Protein AF-A0A1V4XXC4-F1 (afdb_monomer)

Mean predicted aligned error: 13.94 Å

Secondary structure (DSSP, 8-state):
--SSHHHHHHHHHHHHHS---HHHHHHHHHHHHHHHHHHHHHHHHHHHHHHHHHHHHHHHHHHHHHHS-EEEEEEEEE-TTS-EEEEEEEE---

Sequence (94 aa):
MQGETNRLDRMLEFLIAHPVQREIQAYRRVSLEKIVQKHWAKEELANEKKRLAMALSQKIIDFENKTGLKVTGMKIRHDKQGFETVAVKAEMPE

Solvent-accessible surface area (backbone atoms only — not comparable to full-atom values): 5553 Å² total; per-residue (Å²): 144,86,67,70,68,61,55,56,52,52,51,49,51,50,45,66,77,50,64,69,55,69,67,59,53,52,51,52,50,56,52,49,52,54,51,52,52,54,49,50,54,50,50,54,51,51,51,50,52,50,53,50,50,54,54,48,52,51,52,49,54,54,48,26,74,74,68,62,32,43,75,79,44,76,46,80,42,76,50,100,85,73,50,78,47,77,48,75,43,67,44,75,70,130

Radius of gyration: 27.05 Å; Cα contacts (8 Å, |Δi|>4): 49; chains: 1; bounding box: 48×56×66 Å

Structure (mmCIF, N/CA/C/O backbone):
data_AF-A0A1V4XXC4-F1
#
_entry.id   AF-A0A1V4XXC4-F1
#
loop_
_atom_site.group_PDB
_atom_site.id
_atom_site.type_symbol
_atom_site.label_atom_id
_atom_site.label_alt_id
_atom_site.label_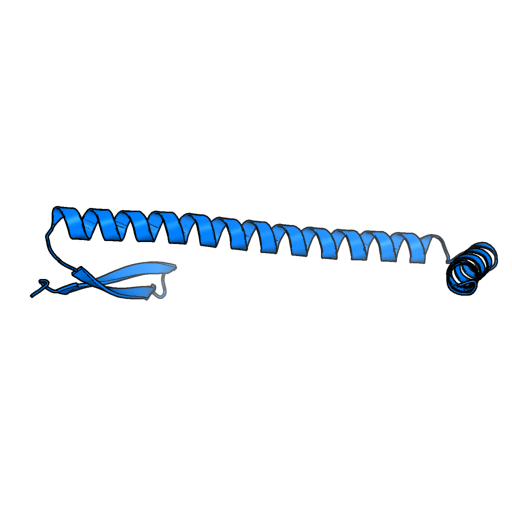comp_id
_atom_site.label_asym_id
_atom_site.label_entity_id
_atom_site.label_seq_id
_atom_site.pdbx_PDB_ins_code
_atom_site.Cartn_x
_atom_site.Cartn_y
_atom_site.Cartn_z
_atom_site.occupancy
_atom_site.B_iso_or_equiv
_atom_site.auth_seq_id
_atom_site.auth_comp_id
_atom_site.auth_asym_id
_atom_site.auth_atom_id
_atom_site.pdbx_PDB_model_num
ATOM 1 N N . MET A 1 1 ? 16.850 36.880 -22.089 1.00 45.28 1 MET A N 1
ATOM 2 C CA . MET A 1 1 ? 16.450 35.472 -21.867 1.00 45.28 1 MET A CA 1
ATOM 3 C C . MET A 1 1 ? 16.628 34.690 -23.172 1.00 45.28 1 MET A C 1
ATOM 5 O O . MET A 1 1 ? 15.656 34.367 -23.833 1.00 45.28 1 MET A O 1
ATOM 9 N N . GLN A 1 2 ? 17.875 34.458 -23.591 1.00 47.25 2 GLN A N 1
ATOM 10 C CA . GLN A 1 2 ? 18.245 33.709 -24.804 1.00 47.25 2 GLN A CA 1
ATOM 11 C C . GLN A 1 2 ? 19.403 32.794 -24.398 1.00 47.25 2 GLN A C 1
ATOM 13 O O . GLN A 1 2 ? 20.521 33.269 -24.235 1.00 47.25 2 GLN A O 1
ATOM 18 N N . GLY A 1 3 ? 19.147 31.519 -24.119 1.00 51.06 3 GLY A N 1
AT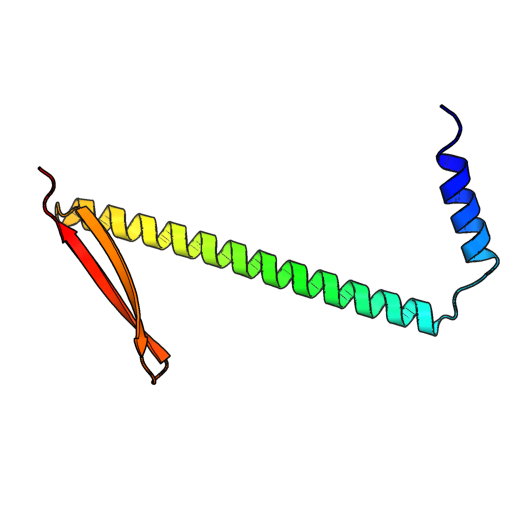OM 19 C CA . GLY A 1 3 ? 20.219 30.626 -23.660 1.00 51.06 3 GLY A CA 1
ATOM 20 C C . GLY A 1 3 ? 19.801 29.182 -23.414 1.00 51.06 3 GLY A C 1
ATOM 21 O O . GLY A 1 3 ? 20.616 28.285 -23.602 1.00 51.06 3 GLY A O 1
ATOM 22 N N . GLU A 1 4 ? 18.538 28.932 -23.063 1.00 52.19 4 GLU A N 1
ATOM 23 C CA . GLU A 1 4 ? 18.068 27.575 -22.744 1.00 52.19 4 GLU A CA 1
ATOM 24 C C . GLU A 1 4 ? 17.685 26.745 -23.979 1.00 52.19 4 GLU A C 1
ATOM 26 O O . GLU A 1 4 ? 17.982 25.551 -24.012 1.00 52.19 4 GLU A O 1
ATOM 31 N N . THR A 1 5 ? 17.134 27.365 -25.030 1.00 54.66 5 THR A N 1
ATOM 32 C CA . THR A 1 5 ? 16.828 26.694 -26.312 1.00 54.66 5 THR A CA 1
ATOM 33 C C . THR A 1 5 ? 18.076 26.068 -26.940 1.00 54.66 5 THR A C 1
ATOM 35 O O . THR A 1 5 ? 18.078 24.911 -27.343 1.00 54.66 5 THR A O 1
ATOM 38 N N . ASN A 1 6 ? 19.203 26.773 -26.861 1.00 66.38 6 ASN A N 1
ATOM 39 C CA . ASN A 1 6 ? 20.455 26.380 -27.504 1.00 66.38 6 ASN A CA 1
ATOM 40 C C . ASN A 1 6 ? 21.076 25.085 -26.939 1.00 66.38 6 ASN A C 1
ATOM 42 O O . ASN A 1 6 ? 21.835 24.408 -27.627 1.00 66.38 6 ASN A O 1
ATOM 46 N N . ARG A 1 7 ? 20.804 24.726 -25.676 1.00 71.62 7 ARG A N 1
ATOM 47 C CA . ARG A 1 7 ? 21.375 23.511 -25.068 1.00 71.62 7 ARG A CA 1
ATOM 48 C C . ARG A 1 7 ? 20.613 22.259 -25.490 1.00 71.62 7 ARG A C 1
ATOM 50 O O . ARG A 1 7 ? 21.243 21.239 -25.763 1.00 71.62 7 ARG A O 1
ATOM 57 N N . LEU A 1 8 ? 19.284 22.339 -25.519 1.00 71.62 8 LEU A N 1
ATOM 58 C CA . LEU A 1 8 ? 18.431 21.220 -25.909 1.00 71.62 8 LEU A CA 1
ATOM 59 C C . LEU A 1 8 ? 18.585 20.929 -27.405 1.00 71.62 8 LEU A C 1
ATOM 61 O O . LEU A 1 8 ? 18.760 19.771 -27.776 1.00 71.62 8 LEU A O 1
ATOM 65 N N . ASP A 1 9 ? 18.650 21.983 -28.221 1.00 76.50 9 ASP A N 1
ATOM 66 C CA . ASP A 1 9 ? 18.879 21.885 -29.663 1.00 76.50 9 ASP A CA 1
ATOM 67 C C . ASP A 1 9 ? 20.255 21.275 -29.974 1.00 76.50 9 ASP A C 1
ATOM 69 O O . ASP A 1 9 ? 20.337 20.307 -30.724 1.00 76.50 9 ASP A O 1
ATOM 73 N N . ARG A 1 10 ? 21.331 21.713 -29.300 1.00 75.94 10 ARG A N 1
ATOM 74 C CA . ARG A 1 10 ? 22.669 21.099 -29.446 1.00 75.94 10 ARG A CA 1
ATOM 75 C C . ARG A 1 10 ? 22.723 19.644 -28.993 1.00 75.94 10 ARG A C 1
ATOM 77 O O . ARG A 1 10 ? 23.451 18.845 -29.574 1.00 75.94 10 ARG A O 1
ATOM 84 N N . MET A 1 11 ? 21.993 19.284 -27.936 1.00 71.50 11 MET A N 1
ATOM 85 C CA . MET A 1 11 ? 21.904 17.889 -27.493 1.00 71.50 11 MET A CA 1
ATOM 86 C C . MET A 1 11 ? 21.140 17.033 -28.505 1.00 71.50 11 MET A C 1
ATOM 88 O O . MET A 1 11 ? 21.547 15.902 -28.760 1.00 71.50 11 MET A O 1
ATOM 92 N N . LEU A 1 12 ? 20.070 17.564 -29.098 1.00 71.75 12 LEU A N 1
ATOM 93 C CA . LEU A 1 12 ? 19.329 16.903 -30.170 1.00 71.75 12 LEU A CA 1
ATOM 94 C C . LEU A 1 12 ? 20.199 16.733 -31.419 1.00 71.75 12 LEU A C 1
ATOM 96 O O . LEU A 1 12 ? 20.314 15.614 -31.909 1.00 71.75 12 LEU A O 1
ATOM 100 N N . GLU A 1 13 ? 20.882 17.785 -31.873 1.00 77.44 13 GLU A N 1
ATOM 101 C CA . GLU A 1 13 ? 21.844 17.725 -32.981 1.00 77.44 13 GLU A CA 1
ATOM 102 C C . GLU A 1 13 ? 22.950 16.698 -32.713 1.00 77.44 13 GLU A C 1
ATOM 104 O O . GLU A 1 13 ? 23.258 15.883 -33.580 1.00 77.44 13 GLU A O 1
ATOM 109 N N . PHE A 1 14 ? 23.501 16.664 -31.494 1.00 72.06 14 PHE A N 1
ATOM 110 C CA . PHE A 1 14 ? 24.511 15.683 -31.101 1.00 72.06 14 PHE A CA 1
ATOM 111 C C . PHE A 1 14 ? 23.978 14.247 -31.154 1.00 72.06 14 PHE A C 1
ATOM 113 O O . PHE A 1 14 ? 24.673 13.366 -31.651 1.00 72.06 14 PHE A O 1
ATOM 120 N N . LEU A 1 15 ? 22.756 14.002 -30.674 1.00 68.50 15 LEU A N 1
ATOM 121 C CA . LEU A 1 15 ? 22.124 12.678 -30.692 1.00 68.50 15 LEU A CA 1
ATOM 122 C C . LEU A 1 15 ? 21.717 12.230 -32.104 1.00 68.50 15 LEU A C 1
ATOM 124 O O . LEU A 1 15 ? 21.738 11.033 -32.385 1.00 68.50 15 LEU A O 1
ATOM 128 N N . ILE A 1 16 ? 21.366 13.170 -32.986 1.00 70.44 16 ILE A N 1
ATOM 129 C CA . ILE A 1 16 ? 21.095 12.912 -34.408 1.00 70.44 16 ILE A CA 1
ATOM 130 C C . ILE A 1 16 ? 22.401 12.582 -35.140 1.00 70.44 16 ILE A C 1
ATOM 132 O O . ILE A 1 16 ? 22.448 11.614 -35.897 1.00 70.44 16 ILE A O 1
ATOM 136 N N . ALA A 1 17 ? 23.462 13.354 -34.891 1.00 73.50 17 ALA A N 1
ATOM 137 C CA . ALA A 1 17 ? 24.782 13.150 -35.486 1.00 73.50 17 ALA A CA 1
ATOM 138 C C . ALA A 1 17 ? 25.489 11.889 -34.961 1.00 73.50 17 ALA A C 1
ATOM 140 O O . ALA A 1 17 ? 26.278 11.279 -35.678 1.00 73.50 17 ALA A O 1
ATOM 141 N N . HIS A 1 18 ? 25.189 11.479 -33.726 1.00 67.06 18 HIS A N 1
ATOM 142 C CA . HIS A 1 18 ? 25.736 10.287 -33.079 1.00 67.06 18 HIS A CA 1
ATOM 143 C C . HIS A 1 18 ? 24.593 9.332 -32.726 1.00 67.06 18 HIS A C 1
ATOM 145 O O . HIS A 1 18 ? 24.243 9.195 -31.545 1.00 67.06 18 HIS A O 1
ATOM 151 N N . PRO A 1 19 ? 23.982 8.679 -33.734 1.00 65.94 19 PRO A N 1
ATOM 152 C CA . PRO A 1 19 ? 22.849 7.802 -33.515 1.00 65.94 19 PRO A CA 1
ATOM 153 C C . PRO A 1 19 ? 23.256 6.694 -32.549 1.00 65.94 19 PRO A C 1
ATOM 155 O O 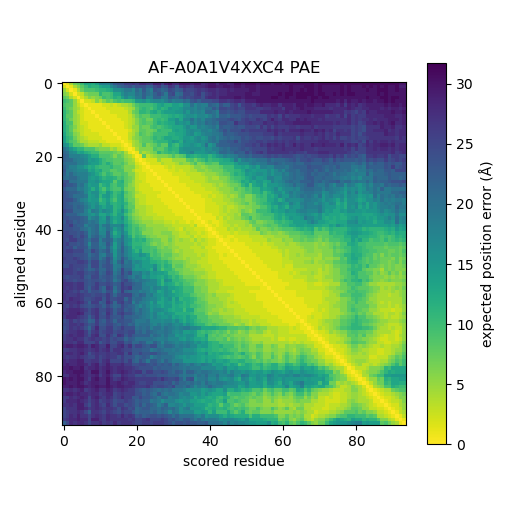. PRO A 1 19 ? 24.091 5.837 -32.840 1.00 65.94 19 PRO A O 1
ATOM 158 N N . VAL A 1 20 ? 22.655 6.727 -31.362 1.00 67.50 20 VAL A N 1
ATOM 159 C CA . VAL A 1 20 ? 22.785 5.659 -30.378 1.00 67.50 20 VAL A CA 1
ATOM 160 C C . VAL A 1 20 ? 22.314 4.373 -31.051 1.00 67.50 20 VAL A C 1
ATOM 162 O O . VAL A 1 20 ? 21.195 4.346 -31.572 1.00 67.50 20 VAL A O 1
ATOM 165 N N . GLN A 1 21 ? 23.159 3.337 -31.042 1.00 74.00 21 GLN A N 1
ATOM 166 C CA . GLN A 1 21 ? 22.860 2.027 -31.624 1.00 74.00 21 GLN A CA 1
ATOM 167 C C . GLN A 1 21 ? 21.446 1.581 -31.231 1.00 74.00 21 GLN A C 1
ATOM 169 O O . GLN A 1 21 ? 21.020 1.752 -30.080 1.00 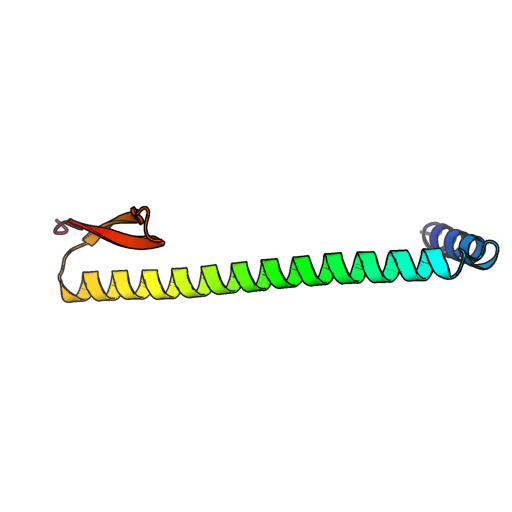74.00 21 GLN A O 1
ATOM 174 N N . ARG A 1 22 ? 20.688 1.068 -32.203 1.00 69.25 22 ARG A N 1
ATOM 175 C CA . ARG A 1 22 ? 19.251 0.773 -32.078 1.00 69.25 22 ARG A CA 1
ATOM 176 C C . ARG A 1 22 ? 18.959 -0.135 -30.879 1.00 69.25 22 ARG A C 1
ATOM 178 O O . ARG A 1 22 ? 17.939 0.017 -30.211 1.00 69.25 22 ARG A O 1
ATOM 185 N N . GLU A 1 23 ? 19.904 -1.006 -30.566 1.00 66.94 23 GLU A N 1
ATOM 186 C CA . GLU A 1 23 ? 19.931 -1.939 -29.447 1.00 66.94 23 GLU A CA 1
ATOM 187 C C . GLU A 1 23 ? 19.979 -1.213 -28.094 1.00 66.94 23 GLU A C 1
ATOM 189 O O . GLU A 1 23 ? 19.238 -1.555 -27.173 1.00 66.94 23 GLU A O 1
ATOM 194 N N . ILE A 1 24 ? 20.785 -0.153 -27.975 1.00 74.06 24 ILE A N 1
ATOM 195 C CA . ILE A 1 24 ? 20.893 0.657 -26.754 1.00 74.06 24 ILE A CA 1
ATOM 196 C C . ILE A 1 24 ? 19.617 1.486 -26.551 1.00 74.06 24 ILE A C 1
ATOM 198 O O . ILE A 1 24 ? 19.150 1.638 -25.419 1.00 74.06 24 ILE A O 1
ATOM 202 N N . GLN A 1 25 ? 19.015 2.001 -27.629 1.00 74.12 25 GLN A N 1
ATOM 203 C CA . GLN A 1 25 ? 17.730 2.704 -27.544 1.00 74.12 25 GLN A CA 1
ATOM 204 C C . GLN A 1 25 ? 16.602 1.764 -27.106 1.00 74.12 25 GLN A C 1
ATOM 206 O O . GLN A 1 25 ? 15.826 2.111 -26.213 1.00 74.12 25 GLN A O 1
ATOM 211 N N . ALA A 1 26 ? 16.537 0.567 -27.694 1.00 70.25 26 ALA A N 1
ATOM 212 C CA . ALA A 1 26 ? 15.582 -0.467 -27.312 1.00 70.25 26 ALA A CA 1
ATOM 213 C C . ALA A 1 26 ? 15.758 -0.877 -25.842 1.00 70.25 26 ALA A C 1
ATOM 215 O O . ALA A 1 26 ? 14.781 -0.896 -25.095 1.00 70.25 26 ALA A O 1
ATOM 216 N N . TYR A 1 27 ? 16.998 -1.101 -25.394 1.00 74.69 27 TYR A N 1
ATOM 217 C CA . TYR A 1 27 ? 17.296 -1.416 -23.997 1.00 74.69 27 TYR A CA 1
ATOM 218 C C . TYR A 1 27 ? 16.810 -0.317 -23.041 1.00 74.69 27 TYR A C 1
ATOM 220 O O . TYR A 1 27 ? 16.103 -0.602 -22.075 1.00 74.69 27 TYR A O 1
ATOM 228 N N . ARG A 1 28 ? 17.114 0.956 -23.336 1.00 77.50 28 ARG A N 1
ATOM 229 C CA . ARG A 1 28 ? 16.678 2.093 -22.507 1.00 77.50 28 ARG A CA 1
ATOM 230 C C . ARG A 1 28 ? 15.154 2.210 -22.429 1.00 77.50 28 ARG A C 1
ATOM 232 O O . ARG A 1 28 ? 14.644 2.472 -21.342 1.00 77.50 28 ARG A O 1
ATOM 239 N N . ARG A 1 29 ? 14.430 1.990 -23.534 1.00 77.88 29 ARG A N 1
ATOM 240 C CA . ARG A 1 29 ? 12.953 1.992 -23.540 1.00 77.88 29 ARG A CA 1
ATOM 241 C C . ARG A 1 29 ? 12.390 0.909 -22.628 1.00 77.88 29 ARG A C 1
ATOM 243 O O . ARG A 1 29 ? 11.620 1.228 -21.730 1.00 77.88 29 ARG A O 1
ATOM 250 N N . VAL A 1 30 ? 12.863 -0.328 -22.775 1.00 79.12 30 VAL A N 1
ATOM 251 C CA . VAL A 1 30 ? 12.426 -1.457 -21.937 1.00 79.12 30 VAL A CA 1
ATOM 252 C C . VAL A 1 30 ? 12.719 -1.201 -20.454 1.00 79.12 30 VAL A C 1
ATOM 254 O O . VAL A 1 30 ? 11.905 -1.516 -19.586 1.00 79.12 30 VAL A O 1
ATOM 257 N N . SER A 1 31 ? 13.873 -0.616 -20.127 1.00 79.56 31 SER A N 1
ATOM 258 C CA . SER A 1 31 ? 14.206 -0.253 -18.746 1.00 79.56 31 SER A CA 1
ATOM 259 C C . SER A 1 31 ? 13.278 0.825 -18.181 1.00 79.56 31 SER A C 1
ATOM 261 O O . SER A 1 31 ? 12.838 0.698 -17.038 1.00 79.56 31 SER A O 1
ATOM 263 N N . LEU A 1 32 ? 12.959 1.862 -18.961 1.00 80.12 32 LEU A N 1
ATOM 264 C CA . LEU A 1 32 ? 12.046 2.928 -18.543 1.00 80.12 32 LEU A CA 1
ATOM 265 C C . LEU A 1 32 ? 10.619 2.411 -18.358 1.00 80.12 32 LEU A C 1
ATOM 267 O O . LEU A 1 32 ? 10.009 2.697 -17.332 1.00 80.12 32 LEU A O 1
ATOM 271 N N . GLU A 1 33 ? 10.122 1.588 -19.279 1.00 80.75 33 GLU A N 1
ATOM 272 C CA . GLU A 1 33 ? 8.812 0.936 -19.161 1.00 80.75 33 GLU A CA 1
ATOM 273 C C . GLU A 1 33 ? 8.707 0.128 -17.863 1.00 80.75 33 GLU A C 1
ATOM 275 O O . GLU A 1 33 ? 7.747 0.283 -17.110 1.00 80.75 33 GLU A O 1
ATOM 280 N N . LYS A 1 34 ? 9.737 -0.663 -17.530 1.00 85.25 34 LYS A N 1
ATOM 281 C CA . LYS A 1 34 ? 9.787 -1.423 -16.269 1.00 85.25 34 LYS A CA 1
ATOM 282 C C . LYS A 1 34 ? 9.783 -0.524 -15.033 1.00 85.25 34 LYS A C 1
ATOM 284 O O . LYS A 1 34 ? 9.172 -0.880 -14.026 1.00 85.25 34 LYS A O 1
ATOM 289 N N . ILE A 1 35 ? 10.492 0.606 -15.065 1.00 84.56 35 ILE A N 1
ATOM 290 C CA . ILE A 1 35 ? 10.512 1.566 -13.950 1.00 84.56 35 ILE A CA 1
ATOM 291 C C . ILE A 1 35 ? 9.122 2.178 -13.769 1.00 84.56 35 ILE A C 1
ATOM 293 O O . ILE A 1 35 ? 8.602 2.181 -12.656 1.00 84.56 35 ILE A O 1
ATOM 297 N N . VAL A 1 36 ? 8.505 2.628 -14.858 1.00 82.88 36 VAL A N 1
ATOM 298 C CA . VAL A 1 36 ? 7.175 3.242 -14.852 1.00 82.88 36 VAL A CA 1
ATOM 299 C C . VAL A 1 36 ? 6.115 2.252 -14.354 1.00 82.88 36 VAL A C 1
ATOM 301 O O . VAL A 1 36 ? 5.370 2.577 -13.433 1.00 82.88 36 VAL A O 1
ATOM 304 N N . GLN A 1 37 ? 6.115 1.009 -14.846 1.00 82.81 37 GLN A N 1
ATOM 305 C CA . GLN A 1 37 ? 5.219 -0.048 -14.357 1.00 82.81 37 GLN A CA 1
ATOM 306 C C . GLN A 1 37 ? 5.388 -0.314 -12.855 1.00 82.81 37 GLN A C 1
ATOM 308 O O . GLN A 1 37 ? 4.404 -0.424 -12.126 1.00 82.81 37 GLN A O 1
ATOM 313 N N . LYS A 1 38 ? 6.633 -0.379 -12.361 1.00 85.12 38 LYS A N 1
ATOM 314 C CA . LYS A 1 38 ? 6.901 -0.542 -10.923 1.00 85.12 38 LYS A CA 1
ATOM 315 C C . LYS A 1 38 ? 6.398 0.642 -10.101 1.00 85.12 38 LYS A C 1
ATOM 317 O O . LYS A 1 38 ? 5.974 0.439 -8.966 1.00 85.12 38 LYS A O 1
ATOM 322 N N . HIS A 1 39 ? 6.482 1.860 -10.630 1.00 83.12 39 HIS A N 1
ATOM 323 C CA . HIS A 1 39 ? 5.958 3.048 -9.962 1.00 83.12 39 HIS A CA 1
ATOM 324 C C . HIS A 1 39 ? 4.430 3.033 -9.897 1.00 83.12 39 HIS A C 1
ATOM 326 O O . HIS A 1 39 ? 3.898 3.210 -8.804 1.00 83.12 39 HIS A O 1
ATOM 332 N N . TRP A 1 40 ? 3.741 2.717 -10.997 1.00 82.06 40 TRP A N 1
ATOM 333 C CA . TRP A 1 40 ? 2.283 2.568 -10.984 1.00 82.06 40 TRP A CA 1
ATOM 334 C C . TRP A 1 40 ? 1.815 1.478 -10.024 1.00 82.06 40 TRP A C 1
ATOM 336 O O . TRP A 1 40 ? 0.953 1.741 -9.196 1.00 82.06 40 TRP A O 1
ATOM 346 N N . ALA A 1 41 ? 2.445 0.299 -10.030 1.00 85.69 41 ALA A N 1
ATOM 347 C CA . ALA A 1 41 ? 2.092 -0.770 -9.093 1.00 85.69 41 ALA A CA 1
ATOM 348 C C . ALA A 1 41 ?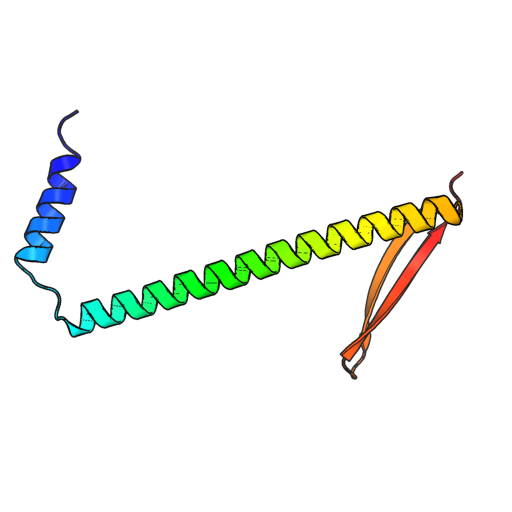 2.263 -0.347 -7.618 1.00 85.69 41 ALA A C 1
ATOM 350 O O . ALA A 1 41 ? 1.479 -0.734 -6.752 1.00 85.69 41 ALA A O 1
ATOM 351 N N . LYS A 1 42 ? 3.283 0.469 -7.308 1.00 87.44 42 LYS A N 1
ATOM 352 C CA . LYS A 1 42 ? 3.467 1.038 -5.962 1.00 87.44 42 LYS A CA 1
ATOM 353 C C . LYS A 1 42 ? 2.384 2.055 -5.611 1.00 87.44 42 LYS A C 1
ATOM 355 O O . LYS A 1 42 ? 1.948 2.084 -4.463 1.00 87.44 42 LYS A O 1
ATOM 360 N N . GLU A 1 43 ? 1.987 2.890 -6.564 1.00 87.31 43 GLU A N 1
ATOM 361 C CA . GLU A 1 43 ? 0.954 3.906 -6.376 1.00 87.31 43 GLU A CA 1
ATOM 362 C C . GLU A 1 43 ? -0.432 3.275 -6.199 1.00 87.31 43 GLU A C 1
ATOM 364 O O . GLU A 1 43 ? -1.143 3.619 -5.257 1.00 87.31 43 GLU A O 1
ATOM 369 N N . GLU A 1 44 ? -0.776 2.273 -7.010 1.00 87.44 44 GLU A N 1
ATOM 370 C CA . GLU A 1 44 ? -1.987 1.466 -6.837 1.00 87.44 44 GLU A CA 1
ATOM 371 C C . GLU A 1 44 ? -2.019 0.791 -5.463 1.00 87.44 44 GLU A C 1
ATOM 373 O O . GLU A 1 44 ? -3.013 0.896 -4.745 1.00 87.44 44 GLU A O 1
ATOM 378 N N . LEU A 1 45 ? -0.908 0.177 -5.036 1.00 85.38 45 LEU A N 1
ATOM 379 C CA . LEU A 1 45 ? -0.811 -0.427 -3.707 1.00 85.38 45 LEU A CA 1
ATOM 380 C C . LEU A 1 45 ? -0.980 0.609 -2.583 1.00 85.38 45 LEU A C 1
ATOM 382 O O . LEU A 1 45 ? -1.600 0.318 -1.559 1.00 85.38 45 LEU A O 1
ATOM 386 N N . ALA A 1 46 ? -0.426 1.811 -2.741 1.00 85.31 46 ALA A N 1
ATOM 387 C CA . ALA A 1 46 ? -0.582 2.889 -1.768 1.00 85.31 46 ALA A CA 1
ATOM 388 C C . ALA A 1 46 ? -2.036 3.384 -1.695 1.00 85.31 46 ALA A C 1
ATOM 390 O O . ALA A 1 46 ? -2.565 3.576 -0.597 1.00 85.31 46 ALA A O 1
ATOM 391 N N . ASN A 1 47 ? -2.698 3.529 -2.844 1.00 87.88 47 ASN A N 1
ATOM 392 C CA . ASN A 1 47 ? -4.107 3.904 -2.926 1.00 87.88 47 ASN A CA 1
ATOM 393 C C . ASN A 1 47 ? -5.010 2.844 -2.290 1.00 87.88 47 ASN A C 1
ATOM 395 O O . ASN A 1 47 ? -5.900 3.189 -1.511 1.00 87.88 47 ASN A O 1
ATOM 399 N N . GLU A 1 48 ? -4.737 1.563 -2.531 1.00 86.12 48 GLU A N 1
ATOM 400 C CA . 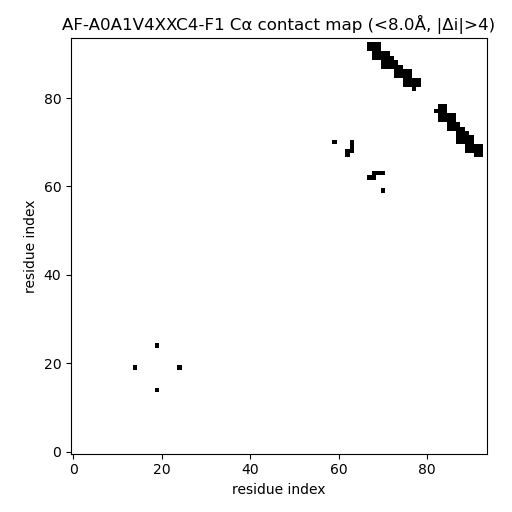GLU A 1 48 ? -5.486 0.466 -1.920 1.00 86.12 48 GLU A CA 1
ATOM 401 C C . GLU A 1 48 ? -5.301 0.436 -0.396 1.00 86.12 48 GLU A C 1
ATOM 403 O O . GLU A 1 48 ? -6.277 0.353 0.350 1.00 86.12 48 GLU A O 1
ATOM 408 N N . LYS A 1 49 ? -4.069 0.623 0.097 1.00 81.75 49 LYS A N 1
ATOM 409 C CA . LYS A 1 49 ? -3.804 0.770 1.538 1.00 81.75 49 LYS A CA 1
ATOM 410 C C . LYS A 1 49 ? -4.573 1.939 2.147 1.00 81.75 49 LYS A C 1
ATOM 412 O O . LYS A 1 49 ? -5.136 1.793 3.230 1.00 81.75 49 LYS A O 1
ATOM 417 N N . LYS A 1 50 ? -4.625 3.086 1.463 1.00 86.19 50 LYS A N 1
ATOM 418 C CA . LYS A 1 50 ? -5.381 4.260 1.920 1.00 86.19 50 LYS A CA 1
ATOM 419 C C . LYS A 1 50 ? -6.881 3.969 1.970 1.00 86.19 50 LYS A C 1
ATOM 421 O O . LYS A 1 50 ? -7.525 4.292 2.965 1.00 86.19 50 LYS A O 1
ATOM 426 N N . ARG A 1 51 ? -7.422 3.315 0.939 1.00 90.94 51 ARG A N 1
ATOM 427 C CA . ARG A 1 51 ? -8.827 2.890 0.877 1.00 90.94 51 ARG A CA 1
ATOM 428 C C . ARG A 1 51 ? -9.182 1.964 2.040 1.00 90.94 51 ARG A C 1
ATOM 430 O O . ARG A 1 51 ? -10.171 2.203 2.730 1.00 90.94 51 ARG A O 1
ATOM 437 N N . LEU A 1 52 ? -8.354 0.950 2.294 1.00 87.19 52 LEU A N 1
ATOM 438 C CA . LEU A 1 52 ? -8.541 0.011 3.401 1.00 87.19 52 LEU A CA 1
ATOM 439 C C . LEU A 1 52 ? -8.428 0.699 4.765 1.00 87.19 52 LEU A C 1
ATOM 441 O O . LEU A 1 52 ? -9.247 0.435 5.641 1.00 87.19 52 LEU A O 1
ATOM 445 N N . ALA A 1 53 ? -7.467 1.610 4.934 1.00 84.50 53 ALA A N 1
ATOM 446 C CA . ALA A 1 53 ? -7.318 2.385 6.163 1.00 84.50 53 ALA A CA 1
ATOM 447 C C . ALA A 1 53 ? -8.566 3.231 6.449 1.00 84.50 53 ALA A C 1
ATOM 449 O O . ALA A 1 53 ? -9.086 3.186 7.559 1.00 84.50 53 ALA A O 1
ATOM 450 N N . MET A 1 54 ? -9.098 3.933 5.442 1.00 87.44 54 MET A N 1
ATOM 451 C CA . MET A 1 54 ? -10.339 4.703 5.585 1.00 87.44 54 MET A CA 1
ATOM 452 C C . MET A 1 54 ? -11.534 3.812 5.934 1.00 87.44 54 MET A C 1
ATOM 454 O O . MET A 1 54 ? -12.294 4.129 6.847 1.00 87.44 54 MET A O 1
ATOM 458 N N . ALA A 1 55 ? -11.687 2.678 5.246 1.00 89.19 55 ALA A N 1
ATOM 459 C CA . ALA A 1 55 ? -12.757 1.727 5.532 1.00 89.19 55 ALA A CA 1
ATOM 460 C C . ALA A 1 55 ? -12.658 1.158 6.958 1.00 89.19 55 ALA A C 1
ATOM 462 O O . ALA A 1 55 ? -13.674 0.968 7.625 1.00 89.19 55 ALA A O 1
ATOM 463 N N . LEU A 1 56 ? -11.440 0.902 7.444 1.00 87.06 56 LEU A N 1
ATOM 464 C CA . LEU A 1 56 ? -11.204 0.441 8.808 1.00 87.06 56 LEU A CA 1
ATOM 465 C C . LEU A 1 56 ? -11.517 1.527 9.842 1.00 87.06 56 LEU A C 1
ATOM 467 O O . LEU A 1 56 ? -12.188 1.234 10.827 1.00 87.06 56 LEU A O 1
ATOM 471 N N . SER A 1 57 ? -11.092 2.772 9.610 1.00 87.75 57 SER A N 1
ATOM 472 C CA . SER A 1 57 ? -11.435 3.905 10.477 1.00 87.75 57 SER A CA 1
ATOM 473 C C . SER A 1 57 ? -12.945 4.085 10.597 1.00 87.75 57 SER A C 1
ATOM 475 O O . SER A 1 57 ? -13.442 4.261 11.705 1.00 87.75 57 SER A O 1
ATOM 477 N N . GLN A 1 58 ? -13.685 3.959 9.491 1.00 90.00 58 GLN A N 1
ATOM 478 C CA . GLN A 1 58 ? -15.144 4.032 9.530 1.00 90.00 58 GLN A CA 1
ATOM 479 C C . GLN A 1 58 ? -15.747 2.904 10.374 1.00 90.00 58 GLN A C 1
ATOM 481 O O . GLN A 1 58 ? -16.597 3.160 11.219 1.00 90.00 58 GLN A O 1
ATOM 486 N N . LYS A 1 59 ? -15.265 1.664 10.217 1.00 89.06 59 LYS A N 1
ATOM 487 C CA . LYS A 1 59 ? -15.720 0.531 11.041 1.00 89.06 59 LYS A CA 1
ATOM 488 C C . LYS A 1 59 ? -15.430 0.723 12.530 1.00 89.06 59 LYS A C 1
ATOM 490 O O . LYS A 1 59 ? -16.231 0.281 13.348 1.00 89.06 59 LYS A O 1
ATOM 495 N N . ILE A 1 60 ? -14.301 1.346 12.875 1.00 87.88 60 ILE A N 1
ATOM 496 C CA . ILE A 1 60 ? -13.969 1.682 14.264 1.00 87.88 60 ILE A CA 1
ATOM 497 C C . ILE A 1 60 ? -14.982 2.693 14.796 1.00 87.88 60 ILE A C 1
ATOM 499 O O . ILE A 1 60 ? -15.617 2.408 15.800 1.00 87.88 60 ILE A O 1
ATOM 503 N N . ILE A 1 61 ? -15.218 3.796 14.084 1.00 89.12 61 ILE A N 1
ATOM 504 C CA . ILE A 1 61 ? -16.213 4.808 14.475 1.00 89.12 61 ILE A CA 1
ATOM 505 C C . ILE A 1 61 ? -17.602 4.177 14.648 1.00 89.12 61 ILE A C 1
ATOM 507 O O . ILE A 1 61 ? -18.284 4.414 15.641 1.00 89.12 61 ILE A O 1
ATOM 511 N N . ASP A 1 62 ? -18.016 3.324 13.712 1.00 91.75 62 ASP A N 1
ATOM 512 C CA . ASP A 1 62 ? -19.304 2.634 13.787 1.00 91.75 62 ASP A CA 1
ATOM 513 C C . ASP A 1 62 ? -19.385 1.695 15.000 1.00 91.75 62 ASP A C 1
ATOM 515 O O . ASP A 1 62 ? -20.447 1.560 15.610 1.00 91.75 62 ASP A O 1
ATOM 519 N N . PHE A 1 63 ? -18.283 1.028 15.354 1.00 89.00 63 PHE A N 1
ATOM 520 C CA . PHE A 1 63 ? -18.188 0.201 16.556 1.00 89.00 63 PHE A CA 1
ATOM 521 C C . PHE A 1 63 ? -18.2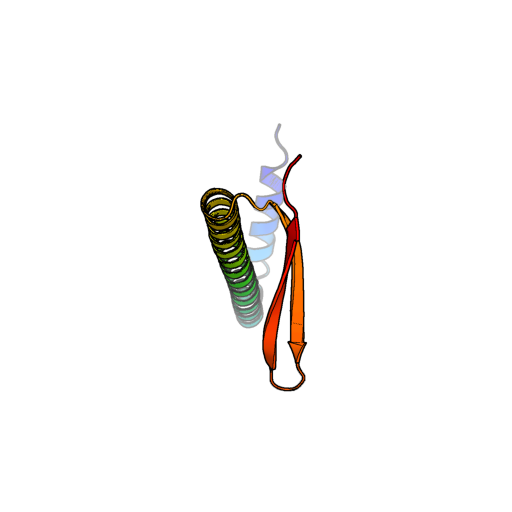76 1.050 17.827 1.00 89.00 63 PHE A C 1
ATOM 523 O O . PHE A 1 63 ? -19.034 0.700 18.735 1.00 89.00 63 PHE A O 1
ATOM 530 N N . GLU A 1 64 ? -17.553 2.168 17.882 1.00 90.38 64 GLU A N 1
ATOM 531 C CA . GLU A 1 64 ? -17.569 3.077 19.029 1.00 90.38 64 GLU A CA 1
ATOM 532 C C . GLU A 1 64 ? -18.975 3.640 19.255 1.00 90.38 64 GLU A C 1
ATOM 534 O O . GLU A 1 64 ? -19.506 3.560 20.360 1.00 90.38 64 GLU A O 1
ATOM 539 N N . ASN A 1 65 ? -19.642 4.081 18.187 1.00 90.19 65 ASN A N 1
ATOM 540 C CA . ASN A 1 65 ? -21.014 4.587 18.247 1.00 90.19 65 ASN A CA 1
ATOM 541 C C . ASN A 1 65 ? -22.028 3.527 18.704 1.00 90.19 65 ASN A C 1
ATOM 543 O O . ASN A 1 65 ? -22.995 3.851 19.388 1.00 90.19 65 ASN A O 1
ATOM 547 N N . LYS A 1 66 ? -21.837 2.257 18.319 1.00 92.56 66 LYS A N 1
ATOM 548 C CA . LYS A 1 66 ? -22.754 1.160 18.678 1.00 92.56 66 LYS A CA 1
ATOM 549 C C . LYS A 1 66 ? -22.564 0.659 20.102 1.00 92.56 66 LYS A C 1
ATOM 551 O O . LYS A 1 66 ? -23.527 0.216 20.718 1.00 92.56 66 LYS A O 1
ATOM 556 N N . THR A 1 67 ? -21.326 0.645 20.584 1.00 87.94 67 THR A N 1
ATOM 557 C CA . THR A 1 67 ? -20.980 0.041 21.878 1.00 87.94 67 THR A CA 1
ATOM 558 C C . THR A 1 67 ? -20.806 1.064 22.990 1.00 87.94 67 THR A C 1
ATOM 560 O O . THR A 1 67 ? -20.807 0.685 24.158 1.00 87.94 67 THR A O 1
ATOM 563 N N . GLY A 1 68 ? -20.643 2.342 22.644 1.00 87.56 68 GLY A N 1
ATOM 564 C CA . GLY A 1 68 ? -20.254 3.384 23.587 1.00 87.56 68 GLY A CA 1
ATOM 565 C C . GLY A 1 68 ? -18.825 3.221 24.109 1.00 87.56 68 GLY A C 1
ATOM 566 O O . GLY A 1 68 ? -18.447 3.930 25.030 1.00 87.56 68 GLY A O 1
ATOM 567 N N . LEU A 1 69 ? -18.033 2.290 23.563 1.00 88.12 69 LEU A N 1
ATOM 568 C CA . LEU A 1 69 ? -16.640 2.066 23.939 1.00 88.12 69 LEU A CA 1
ATOM 569 C C . LEU A 1 69 ? -15.728 2.781 22.953 1.00 88.12 69 LEU A C 1
ATOM 571 O O . LEU A 1 69 ? -15.930 2.677 21.751 1.00 88.12 69 LEU A O 1
ATOM 575 N N . LYS A 1 70 ? -14.682 3.438 23.442 1.00 89.06 70 LYS A N 1
ATOM 576 C CA . LYS A 1 70 ? -13.655 4.073 22.620 1.00 89.06 70 LYS A CA 1
ATOM 577 C C . LYS A 1 70 ? -12.511 3.104 22.358 1.00 89.06 70 LYS A C 1
ATOM 579 O O . LYS A 1 70 ? -11.959 2.533 23.296 1.00 89.06 70 LYS A O 1
ATOM 584 N N . VAL A 1 71 ? -12.114 2.932 21.104 1.00 86.56 71 VAL A N 1
ATOM 585 C CA . VAL A 1 71 ? -10.988 2.084 20.709 1.00 86.56 71 VAL A CA 1
ATOM 586 C C . VAL A 1 71 ? -9.681 2.837 20.951 1.00 86.56 71 VAL A C 1
ATOM 588 O O . VAL A 1 71 ? -9.363 3.812 20.275 1.00 86.56 71 VAL A O 1
ATOM 591 N N . THR A 1 72 ? -8.884 2.365 21.911 1.00 86.12 72 THR A N 1
ATOM 592 C CA . THR A 1 72 ? -7.612 2.998 22.311 1.00 86.12 72 THR A CA 1
ATOM 593 C C . THR A 1 72 ? -6.391 2.339 21.675 1.00 86.12 72 THR A C 1
ATOM 595 O O . THR A 1 72 ? -5.293 2.898 21.684 1.00 86.12 72 THR A O 1
ATOM 598 N N . GLY A 1 73 ? -6.553 1.163 21.066 1.00 83.81 73 GLY A N 1
ATOM 599 C CA . GLY A 1 73 ? -5.474 0.542 20.313 1.00 83.81 73 GLY A CA 1
ATOM 600 C C . GLY A 1 73 ? -5.879 -0.718 19.567 1.00 83.81 73 GLY A C 1
ATOM 601 O O . GLY A 1 73 ? -6.773 -1.453 19.974 1.00 83.81 73 GLY A O 1
ATOM 602 N N . MET A 1 74 ? -5.156 -1.003 18.488 1.00 81.94 74 MET A N 1
ATOM 603 C CA . MET A 1 74 ? -5.311 -2.216 17.695 1.00 81.94 74 MET A CA 1
ATOM 604 C C . MET A 1 74 ? -3.933 -2.829 17.443 1.00 81.94 74 MET A C 1
ATOM 606 O O . MET A 1 74 ? -2.997 -2.134 17.052 1.00 81.94 74 MET A O 1
ATOM 610 N N . LYS A 1 75 ? -3.793 -4.133 17.682 1.00 80.75 75 LYS A N 1
ATOM 611 C CA . LYS A 1 75 ? -2.576 -4.896 17.396 1.00 80.75 75 LYS A CA 1
ATOM 612 C C . LYS A 1 75 ? -2.899 -6.019 16.433 1.00 80.75 75 LYS A C 1
ATOM 614 O O . LYS A 1 75 ? -3.750 -6.855 16.723 1.00 80.75 75 LYS A O 1
ATOM 619 N N . ILE A 1 76 ? -2.169 -6.058 15.329 1.00 78.69 76 ILE A N 1
ATOM 620 C CA . ILE A 1 76 ? -2.213 -7.161 14.375 1.00 78.69 76 ILE A CA 1
ATOM 621 C C . ILE A 1 76 ? -1.043 -8.081 14.710 1.00 78.69 76 ILE A C 1
ATOM 623 O O . ILE A 1 76 ? 0.095 -7.628 14.839 1.00 78.69 76 ILE A O 1
ATOM 627 N N . ARG A 1 77 ? -1.329 -9.363 14.921 1.00 78.44 77 ARG A N 1
ATOM 628 C CA . ARG A 1 77 ? -0.321 -10.405 15.103 1.00 78.44 77 ARG A CA 1
ATOM 629 C C . ARG A 1 77 ? -0.377 -11.347 13.915 1.00 78.44 77 ARG A C 1
ATOM 631 O O . ARG A 1 77 ? -1.454 -11.806 13.551 1.00 78.44 77 ARG A O 1
ATOM 638 N N . HIS A 1 78 ? 0.788 -11.630 13.350 1.00 79.31 78 HIS A N 1
ATOM 639 C CA . HIS A 1 78 ? 0.954 -12.670 12.345 1.00 79.31 78 HIS A CA 1
ATOM 640 C C . HIS A 1 78 ? 1.408 -13.938 13.054 1.00 79.31 78 HIS A C 1
ATOM 642 O O . HIS A 1 78 ? 2.393 -13.913 13.800 1.00 79.31 78 HIS A O 1
ATOM 648 N N . ASP A 1 79 ? 0.678 -15.029 12.867 1.00 77.75 79 ASP A N 1
ATOM 649 C CA . ASP A 1 79 ? 1.145 -16.334 13.311 1.00 77.75 79 ASP A CA 1
ATOM 650 C C . ASP A 1 79 ? 2.059 -16.986 12.259 1.00 77.75 79 ASP A C 1
ATOM 652 O O . ASP A 1 79 ? 2.232 -16.499 11.140 1.00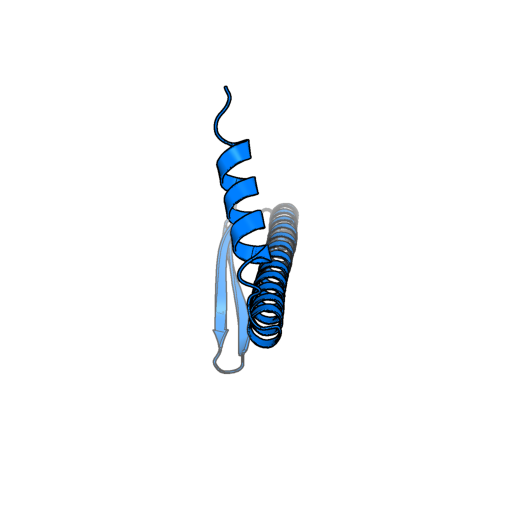 77.75 79 ASP A O 1
ATOM 656 N N . LYS A 1 80 ? 2.681 -18.111 12.629 1.00 77.31 80 LYS A N 1
ATOM 657 C CA . LYS A 1 80 ? 3.581 -18.864 11.739 1.00 77.31 80 LYS A CA 1
ATOM 658 C C . LYS A 1 80 ? 2.855 -19.504 10.543 1.00 77.31 80 LYS A C 1
ATOM 660 O O . LYS A 1 80 ? 3.523 -20.049 9.671 1.00 77.31 80 LYS A O 1
ATOM 665 N N . GLN A 1 81 ? 1.523 -19.476 10.524 1.00 75.44 81 GLN A N 1
ATOM 666 C CA . GLN A 1 81 ? 0.666 -20.065 9.496 1.00 75.44 81 GLN A CA 1
ATOM 667 C C . GLN A 1 81 ? 0.126 -19.002 8.520 1.00 75.44 81 GLN A C 1
ATOM 669 O O . GLN A 1 81 ? -0.502 -19.356 7.527 1.00 75.44 81 GLN A O 1
ATOM 674 N N . GLY A 1 82 ? 0.424 -17.717 8.755 1.00 67.88 82 GLY A N 1
ATOM 675 C CA . GLY A 1 82 ? 0.018 -16.603 7.900 1.00 67.88 82 GLY A CA 1
ATOM 676 C C . GLY A 1 82 ? -1.353 -16.014 8.239 1.00 67.88 82 GLY A C 1
ATOM 677 O O . GLY A 1 82 ? -1.833 -15.169 7.486 1.00 67.88 82 GLY A O 1
ATOM 678 N N . PHE A 1 83 ? -1.984 -16.409 9.351 1.00 59.88 83 PHE A N 1
ATOM 679 C CA . PHE A 1 83 ? -3.230 -15.788 9.795 1.00 59.88 83 PHE A CA 1
ATOM 680 C C . PHE A 1 83 ? -2.953 -14.470 10.522 1.00 59.88 83 PHE A C 1
ATOM 682 O O . PHE A 1 83 ? -2.058 -14.357 11.367 1.00 59.88 83 PHE A O 1
ATOM 689 N N . GLU A 1 84 ? -3.769 -13.462 10.213 1.00 74.19 84 GLU A N 1
ATOM 690 C CA . GLU A 1 84 ? -3.770 -12.180 10.910 1.00 74.19 84 GLU A CA 1
ATOM 691 C C . GLU A 1 84 ? -4.771 -12.229 12.066 1.00 74.19 84 GLU A C 1
ATOM 693 O O . GLU A 1 84 ? -5.984 -12.210 11.866 1.00 74.19 84 GLU A O 1
ATOM 698 N N . THR A 1 85 ? -4.274 -12.287 13.303 1.00 76.00 85 THR A N 1
ATOM 699 C CA . THR A 1 85 ? -5.125 -12.096 14.483 1.00 76.00 85 THR A CA 1
ATOM 700 C C . THR A 1 85 ? -5.141 -10.620 14.857 1.00 76.00 85 THR A C 1
ATOM 702 O O . THR A 1 85 ? -4.085 -10.029 15.102 1.00 76.00 85 THR A O 1
ATOM 705 N N . VAL A 1 86 ? -6.329 -10.023 14.955 1.00 76.75 86 VAL A N 1
ATOM 706 C CA . VAL A 1 86 ? -6.501 -8.623 15.365 1.00 76.75 86 VAL A CA 1
ATOM 707 C C . VAL A 1 86 ? -6.967 -8.570 16.818 1.00 76.75 86 VAL A C 1
ATOM 709 O O . VAL A 1 86 ? -8.033 -9.074 17.157 1.00 76.75 86 VAL A O 1
ATOM 712 N N . ALA A 1 87 ? -6.165 -7.960 17.688 1.00 80.56 87 ALA A N 1
ATOM 713 C CA . ALA A 1 87 ? -6.530 -7.660 19.068 1.00 80.56 87 ALA A CA 1
ATOM 714 C C . ALA A 1 87 ? -6.865 -6.170 19.194 1.00 80.56 87 ALA A C 1
ATOM 716 O O . ALA A 1 87 ? -6.024 -5.323 18.892 1.00 80.56 87 ALA A O 1
ATOM 717 N N . VAL A 1 88 ? -8.071 -5.856 19.663 1.00 81.62 88 VAL A N 1
ATOM 718 C CA . VAL A 1 88 ? -8.559 -4.483 19.854 1.00 81.62 88 VAL A CA 1
ATOM 719 C C . VAL A 1 88 ? -8.673 -4.201 21.351 1.00 81.62 88 VAL A C 1
ATOM 721 O O . VAL A 1 88 ? -9.205 -5.019 22.096 1.00 81.62 88 VAL A O 1
ATOM 724 N N . LYS A 1 89 ? -8.143 -3.062 21.797 1.00 85.81 89 LYS A N 1
ATOM 725 C CA . LYS A 1 89 ? -8.357 -2.510 23.137 1.00 85.81 89 LYS A CA 1
ATOM 726 C C . LYS A 1 89 ? -9.406 -1.412 23.043 1.00 85.81 89 LYS A C 1
ATOM 728 O O . LYS A 1 89 ? -9.275 -0.529 22.195 1.00 85.81 89 LYS A O 1
ATOM 733 N N . ALA A 1 90 ? -10.411 -1.477 23.90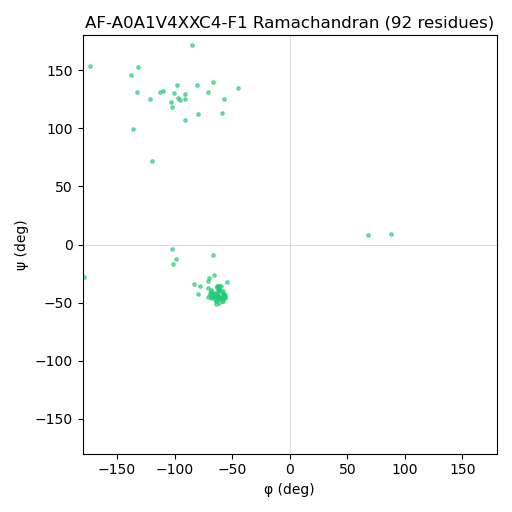7 1.00 86.00 90 ALA A N 1
ATOM 734 C CA . ALA A 1 90 ? -11.439 -0.458 24.010 1.00 86.00 90 ALA A CA 1
ATOM 735 C C . ALA A 1 90 ? -11.756 -0.166 25.482 1.00 86.00 90 ALA A C 1
ATOM 737 O O . ALA A 1 90 ? -11.681 -1.065 26.319 1.00 86.00 90 ALA A O 1
ATOM 738 N N . GLU A 1 91 ? -12.083 1.086 25.779 1.00 87.44 91 GLU A N 1
ATOM 739 C CA . GLU A 1 91 ? -12.328 1.619 27.124 1.00 87.44 91 GLU A CA 1
ATOM 740 C C . GLU A 1 91 ? -13.639 2.415 27.128 1.00 87.44 91 GLU A C 1
ATOM 742 O O . GLU A 1 91 ? -14.045 2.942 26.091 1.00 87.44 91 GLU A O 1
ATOM 747 N N . MET A 1 92 ? -14.326 2.503 28.271 1.00 83.56 92 MET A N 1
ATOM 748 C CA . MET A 1 92 ? -15.472 3.410 28.387 1.00 83.56 92 MET A CA 1
ATOM 749 C C . MET A 1 92 ? -14.968 4.862 28.406 1.00 83.56 92 MET A C 1
ATOM 751 O O . MET A 1 92 ? -14.031 5.150 29.151 1.00 83.56 92 MET A O 1
ATOM 755 N N . PRO A 1 93 ? -15.539 5.765 27.593 1.00 75.12 93 PRO A N 1
ATOM 756 C CA . PRO A 1 93 ? -15.267 7.191 27.700 1.00 75.12 93 PRO A CA 1
ATOM 757 C C . PRO A 1 93 ? -15.824 7.725 29.030 1.00 75.12 93 PRO A C 1
ATOM 759 O O . PRO A 1 93 ? -16.898 7.296 29.454 1.00 75.12 93 PRO A O 1
ATOM 762 N N . GLU A 1 94 ? -15.072 8.616 29.683 1.00 75.31 94 GLU A N 1
ATOM 763 C CA . GLU A 1 94 ? -15.511 9.347 30.887 1.00 75.31 94 GLU A CA 1
ATOM 764 C C . GLU A 1 94 ? -16.689 10.291 30.610 1.00 75.31 94 GLU A C 1
ATOM 766 O O . GLU A 1 94 ? -16.734 10.877 29.499 1.00 75.31 94 GLU A O 1
#

Nearest PDB structures (foldseek):
  3iwc-assembly2_B  TM=5.640E-01  e=5.846E+00  Thermotoga maritima
  7ane-assembly1_Ap  TM=2.878E-01  e=3.742E+00  Leishmania major

Foldseek 3Di:
DPDPVVVVVVVVVVCVVVPDPPVVVVVVVVVVVVVVVVVVVVVVVVVVVVVVVVVVVVVQVVVCVVPQWHWPDWDWDQDPVGDTDIDTDTHHDD

pLDDT: mean 78.89, std 9.98, range [45.28, 92.56]